Protein AF-A0AAU9JY45-F1 (afdb_monomer_lite)

Radius of gyration: 31.43 Å; chains: 1; bounding box: 82×31×63 Å

Sequence (123 aa):
MKWDLIIKMMWRGLSKFAQNNLRSLWQPQPFTSSLLMPARFFAVSNTDIEKAILEKLNKTDGVVKEKVNAACKFEDIELDSLAQVEVFSTIEKKFKVKLSERESENVKGVADLVKLIASKIKP

pLDDT: mean 70.48, std 12.2, range [45.41, 85.38]

Organism: NCBI:txid1481888

Secondary structure (DSSP, 8-state):
--HHHHHHHHGGGS-TTTSSSSTTS-PPPP---------------HHHHHHHHHHHHTTSTT--GGG--TT-BTTTTT--HHHHHHHHHHHHHHHT----HHHHHT--BHHHHHHHHHHHH--

Foldseek 3Di:
DPVVVVVVVVVVPDDPVVVVPCVVVDDPPPPPVPPPPPDPPPPCDLVNLLVVLLVLLVVQPQFPNVQSDQPDFCVVRVQDPVNLVVSVVVSCVVLVHDDDPVQSVPRGHNNSVSVVSNVRSPD

InterPro domains:
  IPR003231 Acyl carrier protein [PTHR20863] (31-120)
  IPR009081 Phosphopantetheine binding ACP domain [PF00550] (53-117)
  IPR009081 Phosphopantetheine binding ACP domain [PS50075] (44-121)
  IPR036736 ACP-like superfamily [G3DSA:1.10.1200.10] (37-123)
  IPR036736 ACP-like superfamily [SSF47336] (45-121)

Structure (mmCIF, N/CA/C/O backbone):
data_AF-A0AAU9JY45-F1
#
_entry.id   AF-A0AAU9JY45-F1
#
loop_
_atom_site.group_PDB
_atom_site.id
_atom_site.type_symbol
_atom_site.label_atom_id
_atom_site.label_alt_id
_atom_site.label_comp_id
_atom_site.label_asym_id
_atom_site.label_entity_id
_atom_site.label_seq_id
_atom_site.pdbx_PDB_ins_code
_atom_site.Cartn_x
_atom_site.Cartn_y
_atom_site.Cartn_z
_atom_site.occupancy
_atom_site.B_iso_or_equiv
_atom_site.auth_seq_id
_atom_site.auth_comp_id
_atom_site.auth_asym_id
_atom_site.auth_atom_id
_atom_site.pdbx_PDB_model_num
ATOM 1 N N . MET A 1 1 ? -54.158 -9.698 45.378 1.00 55.12 1 MET A N 1
ATOM 2 C CA . MET A 1 1 ? -54.402 -10.381 44.086 1.00 55.12 1 MET A CA 1
ATOM 3 C C . MET A 1 1 ? -55.808 -10.055 43.574 1.00 55.12 1 MET A C 1
ATOM 5 O O . MET A 1 1 ? -56.712 -10.860 43.729 1.00 55.12 1 MET A O 1
ATOM 9 N N . LYS A 1 2 ? -56.034 -8.843 43.043 1.00 58.44 2 LYS A N 1
ATOM 10 C CA . LYS A 1 2 ? -57.378 -8.385 42.610 1.00 58.44 2 LYS A CA 1
ATOM 11 C C . LYS A 1 2 ? -57.473 -8.099 41.102 1.00 58.44 2 LYS A C 1
ATOM 13 O O . LYS A 1 2 ? -58.567 -8.026 40.562 1.00 58.44 2 LYS A O 1
ATOM 18 N N . TRP A 1 3 ? -56.327 -8.017 40.426 1.00 45.41 3 TRP A N 1
ATOM 19 C CA . TRP A 1 3 ? -56.211 -7.763 38.986 1.00 45.41 3 TRP A CA 1
ATOM 20 C C . TRP A 1 3 ? -56.494 -9.005 38.126 1.00 45.41 3 TRP A C 1
ATOM 22 O O . TRP A 1 3 ? -57.086 -8.889 37.058 1.00 45.41 3 TRP A O 1
ATOM 32 N N . ASP A 1 4 ? -56.178 -10.198 38.635 1.00 57.09 4 ASP A N 1
ATOM 33 C CA . ASP A 1 4 ? -56.357 -11.476 37.929 1.00 57.09 4 ASP A CA 1
ATOM 34 C C . ASP A 1 4 ? -57.835 -11.792 37.632 1.00 57.09 4 ASP A C 1
ATOM 36 O O . ASP A 1 4 ? -58.201 -12.251 36.551 1.00 57.09 4 ASP A O 1
ATOM 40 N N . LEU A 1 5 ? -58.719 -11.458 38.577 1.00 57.31 5 LEU A N 1
ATOM 41 C CA . LEU A 1 5 ? -60.165 -11.667 38.463 1.00 57.31 5 LEU A CA 1
ATOM 42 C C . LEU A 1 5 ? -60.827 -10.733 37.444 1.00 57.31 5 LEU A C 1
ATOM 44 O O . LEU A 1 5 ? -61.756 -11.150 36.755 1.00 57.31 5 LEU A O 1
ATOM 48 N N . ILE A 1 6 ? -60.329 -9.501 37.317 1.00 61.09 6 ILE A N 1
ATOM 49 C CA . ILE A 1 6 ? -60.854 -8.505 36.372 1.00 61.09 6 ILE A CA 1
ATOM 50 C C . ILE A 1 6 ? -60.493 -8.912 34.937 1.00 61.09 6 ILE A C 1
ATOM 52 O O . ILE A 1 6 ? -61.351 -8.906 34.053 1.00 61.09 6 ILE A O 1
ATOM 56 N N . ILE A 1 7 ? -59.260 -9.379 34.723 1.00 61.59 7 ILE A N 1
ATOM 57 C CA . ILE A 1 7 ? -58.794 -9.885 33.424 1.00 61.59 7 ILE A CA 1
ATOM 58 C C . ILE A 1 7 ? -59.572 -11.151 33.032 1.00 61.59 7 ILE A C 1
ATOM 60 O O . ILE A 1 7 ? -60.036 -11.280 31.898 1.00 61.59 7 ILE A O 1
ATOM 64 N N . LYS A 1 8 ? -59.802 -12.060 33.987 1.00 58.22 8 LYS A N 1
ATOM 65 C CA . LYS A 1 8 ? -60.553 -13.303 33.760 1.00 58.22 8 LYS A CA 1
ATOM 66 C C . LYS A 1 8 ? -62.042 -13.063 33.470 1.00 58.22 8 LYS A C 1
ATOM 68 O O . LYS A 1 8 ? -62.644 -13.838 32.728 1.00 58.22 8 LYS A O 1
ATOM 73 N N . MET A 1 9 ? -62.630 -11.988 34.009 1.00 61.19 9 MET A N 1
ATOM 74 C CA . MET A 1 9 ? -63.999 -11.558 33.690 1.00 61.19 9 MET A CA 1
ATOM 75 C C . MET A 1 9 ? -64.113 -10.939 32.291 1.00 61.19 9 MET A C 1
ATOM 77 O O . MET A 1 9 ? -65.058 -11.269 31.577 1.00 61.19 9 MET A O 1
ATOM 81 N N . MET A 1 10 ? -63.143 -10.126 31.857 1.00 58.81 10 MET A N 1
ATOM 82 C CA . MET A 1 10 ? -63.148 -9.537 30.506 1.00 58.81 10 MET A CA 1
ATOM 83 C C . MET A 1 10 ? -63.048 -10.591 29.389 1.00 58.81 10 MET A C 1
ATOM 85 O O . MET A 1 10 ? -63.590 -10.399 28.304 1.00 58.81 10 MET A O 1
ATOM 89 N N . TRP A 1 11 ? -62.421 -11.739 29.658 1.00 57.19 11 TRP A N 1
ATOM 90 C CA . TRP A 1 11 ? -62.221 -12.813 28.675 1.00 57.19 11 TRP A CA 1
ATOM 91 C C . TRP A 1 11 ? -63.417 -13.754 28.467 1.00 57.19 11 TRP A C 1
ATOM 93 O O . TRP A 1 11 ? -63.428 -14.521 27.505 1.00 57.19 11 TRP A O 1
ATOM 103 N N . ARG A 1 12 ? -64.444 -13.706 29.326 1.00 59.88 12 ARG A N 1
ATOM 104 C CA . ARG A 1 12 ? -65.625 -14.588 29.222 1.00 59.88 12 ARG A CA 1
ATOM 105 C C . ARG A 1 12 ? -66.656 -14.151 28.170 1.00 59.88 12 ARG A C 1
ATOM 107 O O . ARG A 1 12 ? -67.571 -14.921 27.897 1.00 59.88 12 ARG A O 1
ATOM 114 N N . GLY A 1 13 ? -66.512 -12.956 27.589 1.00 58.44 13 GLY A N 1
ATOM 115 C CA . GLY A 1 13 ? -67.475 -12.375 26.642 1.00 58.44 13 GLY A CA 1
ATOM 116 C C . GLY A 1 13 ? -67.033 -12.312 25.175 1.00 58.44 13 GLY A C 1
ATOM 117 O O . GLY A 1 13 ? -67.826 -11.902 24.333 1.00 58.44 13 GLY A O 1
ATOM 118 N N . LEU A 1 14 ? -65.801 -12.702 24.833 1.00 53.31 14 LEU A N 1
ATOM 119 C CA . LEU A 1 14 ? -65.345 -12.685 23.440 1.00 53.31 14 LEU A CA 1
ATOM 120 C C . LEU A 1 14 ? -65.660 -14.013 22.746 1.00 53.31 14 LEU A C 1
ATOM 122 O O . LEU A 1 14 ? -65.228 -15.081 23.181 1.00 53.31 14 LEU A O 1
ATOM 126 N N . SER A 1 15 ? -66.407 -13.936 21.643 1.00 58.03 15 SER A N 1
ATOM 127 C CA . SER A 1 15 ? -66.666 -15.082 20.771 1.00 58.03 15 SER A CA 1
ATOM 128 C C . SER A 1 15 ? -65.345 -15.681 20.262 1.00 58.03 15 SER A C 1
ATOM 130 O O . SER A 1 15 ? -64.351 -14.973 20.069 1.00 58.03 15 SER A O 1
ATOM 132 N N . LYS A 1 16 ? -65.335 -17.000 20.017 1.00 52.12 16 LYS A N 1
ATOM 133 C CA . LYS A 1 16 ? -64.155 -17.787 19.589 1.00 52.12 16 LYS A CA 1
ATOM 134 C C . LYS A 1 16 ? -63.437 -17.244 18.340 1.00 52.12 16 LYS A C 1
ATOM 136 O O . LYS A 1 16 ? -62.312 -17.646 18.072 1.00 52.12 16 LYS A O 1
ATOM 141 N N . PHE A 1 17 ? -64.056 -16.330 17.594 1.00 50.03 17 PHE A N 1
ATOM 142 C CA . PHE A 1 17 ? -63.467 -15.703 16.413 1.00 50.03 17 PHE A CA 1
ATOM 143 C C . PHE A 1 17 ? -62.506 -14.546 16.752 1.00 50.03 17 PHE A C 1
ATOM 145 O O . PHE A 1 17 ? -61.516 -14.344 16.055 1.00 50.03 17 PHE A O 1
ATOM 152 N N . ALA A 1 18 ? -62.728 -13.825 17.857 1.00 53.41 18 ALA A N 1
ATOM 153 C CA . ALA A 1 18 ? -61.889 -12.685 18.239 1.00 53.41 18 ALA A CA 1
ATOM 154 C C . ALA A 1 18 ? -60.573 -13.089 18.935 1.00 53.41 18 ALA A C 1
ATOM 156 O O . ALA A 1 18 ? -59.631 -12.302 18.988 1.00 53.41 18 ALA A O 1
ATOM 157 N N . GLN A 1 19 ? -60.469 -14.326 19.433 1.00 51.28 19 GLN A N 1
ATOM 158 C CA . GLN A 1 19 ? -59.254 -14.817 20.098 1.00 51.28 19 GLN A CA 1
ATOM 159 C C . GLN A 1 19 ? -58.110 -15.114 19.115 1.00 51.28 19 GLN A C 1
ATOM 161 O O . GLN A 1 19 ? -56.941 -15.003 19.483 1.00 51.28 19 GLN A O 1
ATOM 166 N N . ASN A 1 20 ? -58.423 -15.431 17.855 1.00 53.59 20 ASN A N 1
ATOM 167 C CA . ASN A 1 20 ? -57.405 -15.814 16.874 1.00 53.59 20 ASN A CA 1
ATOM 168 C C . ASN A 1 20 ? -56.633 -14.624 16.287 1.00 53.59 20 ASN A C 1
ATOM 170 O O . ASN A 1 20 ? -55.523 -14.822 15.804 1.00 53.59 20 ASN A O 1
ATOM 174 N N . ASN A 1 21 ? -57.170 -13.399 16.363 1.00 55.72 21 ASN A N 1
ATOM 175 C CA . ASN A 1 21 ? -56.547 -12.217 15.749 1.00 55.72 21 ASN A CA 1
ATOM 176 C C . ASN A 1 21 ? -55.912 -11.232 16.751 1.00 55.72 21 ASN A C 1
ATOM 178 O O . ASN A 1 21 ? -55.345 -10.223 16.354 1.00 55.72 21 ASN A O 1
ATOM 182 N N . LEU A 1 22 ? -55.981 -11.521 18.054 1.00 50.88 22 LEU A N 1
ATOM 183 C CA . LEU A 1 22 ? -55.360 -10.708 19.112 1.00 50.88 22 LEU A CA 1
ATOM 184 C C . LEU A 1 22 ? -54.071 -11.326 19.674 1.00 50.88 22 LEU A C 1
ATOM 186 O O . LEU A 1 22 ? -53.363 -10.683 20.444 1.00 50.88 22 LEU A O 1
ATOM 190 N N . ARG A 1 23 ? -53.717 -12.548 19.252 1.00 53.34 23 ARG A N 1
ATOM 191 C CA . ARG A 1 23 ? -52.448 -13.202 19.617 1.00 53.34 23 ARG A CA 1
ATOM 192 C C . ARG A 1 23 ? -51.248 -12.686 18.808 1.00 53.34 23 ARG A C 1
ATOM 194 O O . ARG A 1 23 ? -50.109 -12.931 19.191 1.00 53.34 23 ARG A O 1
ATOM 201 N N . SER A 1 24 ? -51.493 -11.965 17.714 1.00 54.59 24 SER A N 1
ATOM 202 C CA . SER A 1 24 ? -50.465 -11.323 16.882 1.00 54.59 24 SER A CA 1
ATOM 203 C C . SER A 1 24 ? -50.044 -9.936 17.387 1.00 54.59 24 SER A C 1
ATOM 205 O O . SER A 1 24 ? -49.018 -9.427 16.950 1.00 54.59 24 SER A O 1
ATOM 207 N N . LEU A 1 25 ? -50.791 -9.334 18.322 1.00 57.69 25 LEU A N 1
ATOM 208 C CA . LEU A 1 25 ? -50.562 -7.961 18.804 1.00 57.69 25 LEU A CA 1
ATOM 209 C C . LEU A 1 25 ? -49.719 -7.868 20.087 1.00 57.69 25 LEU A C 1
ATOM 211 O O . LEU A 1 25 ? -49.429 -6.770 20.554 1.00 57.69 25 LEU A O 1
ATOM 215 N N . TRP A 1 26 ? -49.299 -9.002 20.651 1.00 58.09 26 TRP A N 1
ATOM 216 C CA . TRP A 1 26 ? -48.390 -9.057 21.801 1.00 58.09 26 TRP A CA 1
ATOM 217 C C . TRP A 1 26 ? -47.307 -10.107 21.560 1.00 58.09 26 TRP A C 1
ATOM 219 O O . TRP A 1 26 ? -47.140 -11.063 22.314 1.00 58.09 26 TRP A O 1
ATOM 229 N N . GLN A 1 27 ? -46.586 -9.960 20.451 1.00 62.97 27 GLN A N 1
ATOM 230 C CA . GLN A 1 27 ? -45.255 -10.539 20.387 1.00 62.97 27 GLN A CA 1
ATOM 231 C C . GLN A 1 27 ? -44.321 -9.528 21.053 1.00 62.97 27 GLN A C 1
ATOM 233 O O . GLN A 1 27 ? -44.238 -8.399 20.558 1.00 62.97 27 GLN A O 1
ATOM 238 N N . PRO A 1 28 ? -43.633 -9.862 22.167 1.00 55.28 28 PRO A N 1
ATOM 239 C CA . PRO A 1 28 ? -42.438 -9.107 22.493 1.00 55.28 28 PRO A CA 1
ATOM 240 C C . PRO A 1 28 ? -41.571 -9.237 21.249 1.00 55.28 28 PRO A C 1
ATOM 242 O O . PRO A 1 28 ? -41.259 -10.358 20.841 1.00 55.28 28 PRO A O 1
ATOM 245 N N . GLN A 1 29 ? -41.289 -8.115 20.587 1.00 58.91 29 GLN A N 1
ATOM 246 C CA . GLN A 1 29 ? -40.325 -8.111 19.498 1.00 58.91 29 GLN A CA 1
ATOM 247 C C . GLN A 1 29 ? -39.115 -8.855 20.063 1.00 58.91 29 GLN A C 1
ATOM 249 O O . GLN A 1 29 ? -38.590 -8.404 21.093 1.00 58.91 29 GLN A O 1
ATOM 254 N N . PRO A 1 30 ? -38.683 -10.005 19.502 1.00 53.06 30 PRO A N 1
ATOM 255 C CA . PRO A 1 30 ? -37.325 -10.389 19.785 1.00 53.06 30 PRO A CA 1
ATOM 256 C C . PRO A 1 30 ? -36.553 -9.152 19.348 1.00 53.06 30 PRO A C 1
ATOM 258 O O . PRO A 1 30 ? -36.715 -8.673 18.222 1.00 53.06 30 PRO A O 1
ATOM 261 N N . PHE A 1 31 ? -35.762 -8.576 20.245 1.00 60.88 31 PHE A N 1
ATOM 262 C CA . PHE A 1 31 ? -34.612 -7.842 19.775 1.00 60.88 31 PHE A CA 1
ATOM 263 C C . PHE A 1 31 ? -33.788 -8.923 19.050 1.00 60.88 31 PHE A C 1
ATOM 265 O O . PHE A 1 31 ? -32.861 -9.538 19.558 1.00 60.88 31 PHE A O 1
ATOM 272 N N . THR A 1 32 ? -34.183 -9.277 17.831 1.00 52.41 32 THR A N 1
ATOM 273 C CA . THR A 1 32 ? -33.226 -9.736 16.866 1.00 52.41 32 THR A CA 1
ATOM 274 C C . THR A 1 32 ? -32.415 -8.481 16.687 1.00 52.41 32 THR A C 1
ATOM 276 O O . THR A 1 32 ? -32.767 -7.600 15.902 1.00 52.41 32 THR A O 1
ATOM 279 N N . SER A 1 33 ? -31.379 -8.348 17.520 1.00 54.91 33 SER A N 1
ATOM 280 C CA . SER A 1 33 ? -30.158 -7.709 17.105 1.00 54.91 33 SER A CA 1
ATOM 281 C C . SER A 1 33 ? -29.984 -8.200 15.684 1.00 54.91 33 SER A C 1
ATOM 283 O O . SER A 1 33 ? -29.679 -9.374 15.464 1.00 54.91 33 SER A O 1
ATOM 285 N N . SER A 1 34 ? -30.317 -7.339 14.722 1.00 56.12 34 SER A N 1
ATOM 286 C CA . SER A 1 34 ? -29.700 -7.400 13.420 1.00 56.12 34 SER A CA 1
ATOM 287 C C . SER A 1 34 ? -28.236 -7.415 13.790 1.00 56.12 34 SER A C 1
ATOM 289 O O . SER A 1 34 ? -27.698 -6.407 14.255 1.00 56.12 34 SER A O 1
ATOM 291 N N . LEU A 1 35 ? -27.683 -8.628 13.829 1.00 57.31 35 LEU A N 1
ATOM 292 C CA . LEU A 1 35 ? -26.288 -8.871 14.073 1.00 57.31 35 LEU A CA 1
ATOM 293 C C . LEU A 1 35 ? -25.644 -8.132 12.927 1.00 57.31 35 LEU A C 1
ATOM 295 O O . LEU A 1 35 ? -25.636 -8.601 11.791 1.00 57.31 35 LEU A O 1
ATOM 299 N N . LEU A 1 36 ? -25.253 -6.906 13.258 1.00 60.00 36 LEU A N 1
ATOM 300 C CA . LEU A 1 36 ? -24.134 -6.168 12.743 1.00 60.00 36 LEU A CA 1
ATOM 301 C C . LEU A 1 36 ? -23.235 -7.186 12.051 1.00 60.00 36 LEU A C 1
ATOM 303 O O . LEU A 1 36 ? -22.486 -7.906 12.710 1.00 60.00 36 LEU A O 1
ATOM 307 N N . MET A 1 37 ? -23.400 -7.333 10.737 1.00 58.25 37 MET A N 1
ATOM 308 C CA . MET A 1 37 ? -22.423 -8.052 9.941 1.00 58.25 37 MET A CA 1
ATOM 309 C C . MET A 1 37 ? -21.111 -7.344 10.266 1.00 58.25 37 MET A C 1
ATOM 311 O O . MET A 1 37 ? -21.021 -6.140 9.991 1.00 58.25 37 MET A O 1
ATOM 315 N N . PRO A 1 38 ? -20.128 -8.003 10.908 1.00 54.72 38 PRO A N 1
ATOM 316 C CA . PRO A 1 38 ? -18.839 -7.375 11.061 1.00 54.72 38 PRO A CA 1
ATOM 317 C C . PRO A 1 38 ? -18.378 -7.082 9.640 1.00 54.72 38 PRO A C 1
ATOM 319 O O . PRO A 1 38 ? -18.413 -7.958 8.769 1.00 54.72 38 PRO A O 1
ATOM 322 N N . ALA A 1 39 ? -18.076 -5.805 9.400 1.00 58.12 39 ALA A N 1
ATOM 323 C CA . ALA A 1 39 ? -17.495 -5.323 8.165 1.00 58.12 39 ALA A CA 1
ATOM 324 C C . ALA A 1 39 ? -16.491 -6.367 7.697 1.00 58.12 39 ALA A C 1
ATOM 326 O O . ALA A 1 39 ? -15.622 -6.743 8.481 1.00 58.12 39 ALA A O 1
ATOM 327 N N . ARG A 1 40 ? -16.699 -6.882 6.480 1.00 47.31 40 ARG A N 1
ATOM 328 C CA . ARG A 1 40 ? -15.848 -7.875 5.823 1.00 47.31 40 ARG A CA 1
ATOM 329 C C . ARG A 1 40 ? -14.418 -7.684 6.314 1.00 47.31 40 ARG A C 1
ATOM 331 O O . ARG A 1 40 ? -13.772 -6.705 5.937 1.00 47.31 40 ARG A O 1
ATOM 338 N N . PHE A 1 41 ? -13.957 -8.584 7.180 1.00 46.53 41 PHE A N 1
ATOM 339 C CA . PHE A 1 41 ? -12.538 -8.750 7.428 1.00 46.53 41 PHE A CA 1
ATOM 340 C C . PHE A 1 41 ? -12.003 -9.278 6.105 1.00 46.53 41 PHE A C 1
ATOM 342 O O . PHE A 1 41 ? -11.945 -10.482 5.874 1.00 46.53 41 PHE A O 1
ATOM 349 N N . PHE A 1 42 ? -11.757 -8.368 5.163 1.00 50.84 42 PHE A N 1
ATOM 350 C CA . PHE A 1 42 ? -10.991 -8.679 3.983 1.00 50.84 42 PHE A CA 1
ATOM 351 C C . PHE A 1 42 ? -9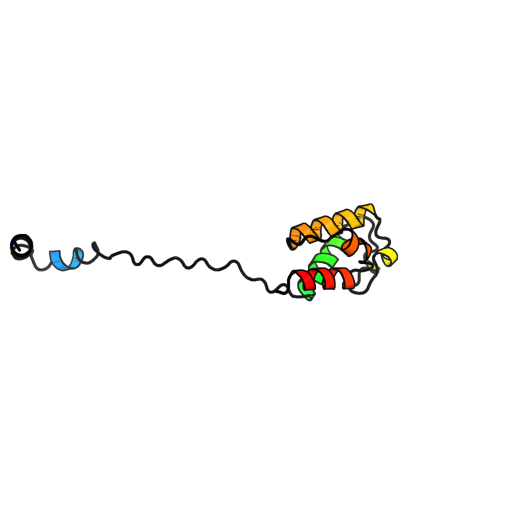.647 -9.118 4.541 1.00 50.84 42 PHE A C 1
ATOM 353 O O . PHE A 1 42 ? -8.879 -8.297 5.039 1.00 50.84 42 PHE A O 1
ATOM 360 N N . ALA A 1 43 ? -9.412 -10.428 4.551 1.00 56.09 43 ALA A N 1
ATOM 361 C CA . ALA A 1 43 ? -8.079 -10.967 4.684 1.00 56.09 43 ALA A CA 1
ATOM 362 C C . ALA A 1 43 ? -7.334 -10.455 3.454 1.00 56.09 43 ALA A C 1
ATOM 364 O O . ALA A 1 43 ? -7.406 -11.052 2.385 1.00 56.09 43 ALA A O 1
ATOM 365 N N . VAL A 1 44 ? -6.746 -9.267 3.582 1.00 67.56 44 VAL A N 1
ATOM 366 C CA . VAL A 1 44 ? -5.962 -8.640 2.531 1.00 67.56 44 VAL A CA 1
ATOM 367 C C . VAL A 1 44 ? -4.816 -9.604 2.245 1.00 67.56 44 VAL A C 1
ATOM 369 O O . VAL A 1 44 ? -3.930 -9.791 3.081 1.00 67.56 44 VAL A O 1
ATOM 372 N N . SER A 1 45 ? -4.869 -10.284 1.101 1.00 74.38 45 SER A N 1
ATOM 373 C CA . SER A 1 45 ? -3.783 -11.154 0.673 1.00 74.38 45 SER A CA 1
ATOM 374 C C . SER A 1 45 ? -2.638 -10.299 0.137 1.00 74.38 45 SER A C 1
ATOM 376 O O . SER A 1 45 ? -2.850 -9.213 -0.405 1.00 74.38 45 SER A O 1
ATOM 378 N N . ASN A 1 46 ? -1.403 -10.796 0.244 1.00 78.25 46 ASN A N 1
ATOM 379 C CA . ASN A 1 46 ? -0.231 -10.104 -0.310 1.00 78.25 46 ASN A CA 1
ATOM 380 C C . ASN A 1 46 ? -0.416 -9.783 -1.803 1.00 78.25 46 ASN A C 1
ATOM 382 O O . ASN A 1 46 ? -0.060 -8.701 -2.254 1.00 78.25 46 ASN A O 1
ATOM 386 N N . THR A 1 47 ? -1.074 -10.684 -2.537 1.00 81.06 47 THR A N 1
ATOM 387 C CA . THR A 1 47 ? -1.409 -10.515 -3.955 1.00 81.06 47 THR A CA 1
ATOM 388 C C . THR A 1 47 ? -2.365 -9.349 -4.218 1.00 81.06 47 THR A C 1
ATOM 390 O O . THR A 1 47 ? -2.265 -8.698 -5.256 1.00 81.06 47 THR A O 1
ATOM 393 N N . ASP A 1 48 ? -3.283 -9.054 -3.297 1.00 82.75 48 ASP A N 1
ATOM 394 C CA . ASP A 1 48 ? -4.203 -7.922 -3.425 1.00 82.75 48 ASP A CA 1
ATOM 395 C C . ASP A 1 48 ? -3.489 -6.596 -3.135 1.00 82.75 48 ASP A C 1
ATOM 397 O O . ASP A 1 48 ? -3.760 -5.590 -3.796 1.00 82.75 48 ASP A O 1
ATOM 401 N N . ILE A 1 49 ? -2.534 -6.601 -2.195 1.00 82.50 49 ILE A N 1
ATOM 402 C CA . ILE A 1 49 ? -1.650 -5.456 -1.926 1.00 82.50 49 ILE A CA 1
ATOM 403 C C . ILE A 1 49 ? -0.784 -5.171 -3.152 1.00 82.50 49 ILE A C 1
ATOM 405 O O . ILE A 1 49 ? -0.737 -4.037 -3.621 1.00 82.50 49 ILE A O 1
ATOM 409 N N . GLU A 1 50 ? -0.156 -6.202 -3.714 1.00 83.31 50 GLU A N 1
ATOM 410 C CA . GLU A 1 50 ? 0.665 -6.102 -4.922 1.00 83.31 50 GLU A CA 1
ATOM 411 C C . GLU A 1 50 ? -0.124 -5.504 -6.084 1.00 83.31 50 GLU A C 1
ATOM 413 O O . GLU A 1 50 ? 0.280 -4.486 -6.641 1.00 83.31 50 GLU A O 1
ATOM 418 N N . LYS A 1 51 ? -1.294 -6.067 -6.410 1.00 84.75 51 LYS A N 1
ATOM 419 C CA . LYS A 1 51 ? -2.157 -5.541 -7.478 1.00 84.75 51 LYS A CA 1
ATOM 420 C C . LYS A 1 51 ? -2.552 -4.092 -7.231 1.00 84.75 51 LYS A C 1
ATOM 422 O O . LYS A 1 51 ? -2.490 -3.275 -8.144 1.00 84.75 51 LYS A O 1
ATOM 427 N N . ALA A 1 52 ? -2.923 -3.756 -5.996 1.00 82.50 52 ALA A N 1
ATOM 428 C CA . ALA A 1 52 ? -3.274 -2.395 -5.624 1.00 82.50 52 ALA A CA 1
ATOM 429 C C . ALA A 1 52 ? -2.124 -1.405 -5.848 1.00 82.50 52 ALA A C 1
ATOM 431 O O . ALA A 1 52 ? -2.392 -0.273 -6.246 1.00 82.50 52 ALA A O 1
ATOM 432 N N . ILE A 1 53 ? -0.882 -1.812 -5.580 1.00 83.25 53 ILE A N 1
ATOM 433 C CA . ILE A 1 53 ? 0.305 -0.978 -5.782 1.00 83.25 53 ILE A CA 1
ATOM 434 C C . ILE A 1 53 ? 0.629 -0.873 -7.272 1.00 83.25 53 ILE A C 1
ATOM 436 O O . ILE A 1 53 ? 0.791 0.236 -7.771 1.00 83.25 53 ILE A O 1
ATOM 440 N N . LEU A 1 54 ? 0.633 -1.987 -8.008 1.00 82.94 54 LEU A N 1
ATOM 441 C CA . LEU A 1 54 ? 0.895 -2.008 -9.453 1.00 82.94 54 LEU A CA 1
ATOM 442 C C . LEU A 1 54 ? -0.121 -1.161 -10.231 1.00 82.94 54 LEU A C 1
ATOM 444 O O . LEU A 1 54 ? 0.251 -0.374 -11.097 1.00 82.94 54 LEU A O 1
ATOM 448 N N . GLU A 1 55 ? -1.408 -1.250 -9.889 1.00 84.56 55 GLU A N 1
ATOM 449 C CA . GLU A 1 55 ? -2.443 -0.389 -10.469 1.00 84.56 55 GLU A CA 1
ATOM 450 C C . GLU A 1 55 ? -2.201 1.097 -10.200 1.00 84.56 55 GLU A C 1
ATOM 452 O O . GLU A 1 55 ? -2.600 1.934 -11.010 1.00 84.56 55 GLU A O 1
ATOM 457 N N . LYS A 1 56 ? -1.607 1.441 -9.053 1.00 82.94 56 LYS A N 1
ATOM 458 C CA . LYS A 1 56 ? -1.298 2.829 -8.705 1.00 82.94 56 LYS A CA 1
ATOM 459 C C . LYS A 1 56 ? -0.074 3.323 -9.452 1.00 82.94 56 LYS A C 1
ATOM 461 O O . LYS A 1 56 ? -0.177 4.359 -10.090 1.00 82.94 56 LYS A O 1
ATOM 466 N N . LEU A 1 57 ? 0.994 2.534 -9.488 1.00 80.56 57 LEU A N 1
ATOM 467 C CA . LEU A 1 57 ? 2.195 2.829 -10.270 1.00 80.56 57 LEU A CA 1
ATOM 468 C C . LEU A 1 57 ? 1.886 3.025 -11.759 1.00 80.56 57 LEU A C 1
ATOM 470 O O . LEU A 1 57 ? 2.424 3.927 -12.382 1.00 80.56 57 LEU A O 1
ATOM 474 N N . ASN A 1 58 ? 0.956 2.246 -12.318 1.00 79.31 58 ASN A N 1
ATOM 475 C CA . ASN A 1 58 ? 0.521 2.405 -13.710 1.00 79.31 58 ASN A CA 1
ATOM 476 C C . ASN A 1 58 ? -0.285 3.687 -13.981 1.00 79.31 58 ASN A C 1
ATOM 478 O O . ASN A 1 58 ? -0.395 4.101 -15.140 1.00 79.31 58 ASN A O 1
ATOM 482 N N . LYS A 1 59 ? -0.898 4.265 -12.942 1.00 80.25 59 LYS A N 1
ATOM 483 C CA . LYS A 1 59 ? -1.672 5.514 -13.007 1.00 80.25 59 LYS A CA 1
ATOM 484 C C . LYS A 1 59 ? -0.824 6.744 -12.708 1.00 80.25 59 LYS A C 1
ATOM 486 O O . LYS A 1 59 ? -1.257 7.837 -13.045 1.00 80.25 59 LYS A O 1
ATOM 491 N N . THR A 1 60 ? 0.323 6.571 -12.062 1.00 76.00 60 THR A N 1
ATOM 492 C CA . THR A 1 60 ? 1.271 7.648 -11.802 1.00 76.00 60 THR A CA 1
ATOM 493 C C . THR A 1 60 ? 1.993 8.003 -13.100 1.00 76.00 60 THR A C 1
ATOM 495 O O . THR A 1 60 ? 2.551 7.136 -13.777 1.00 76.00 60 THR A O 1
ATOM 498 N N . ASP A 1 61 ? 1.954 9.280 -13.468 1.00 63.78 61 ASP A N 1
ATOM 499 C CA . ASP A 1 61 ? 2.675 9.795 -14.627 1.00 63.78 61 ASP A CA 1
ATOM 500 C C . ASP A 1 61 ? 4.185 9.839 -14.333 1.00 63.78 61 ASP A C 1
ATOM 502 O O . ASP A 1 61 ? 4.600 10.185 -13.229 1.00 63.78 61 ASP A O 1
ATOM 506 N N . GLY A 1 62 ? 5.012 9.450 -15.310 1.00 64.62 62 GLY A N 1
ATOM 507 C CA . GLY A 1 62 ? 6.477 9.393 -15.163 1.00 64.62 62 GLY A CA 1
ATOM 508 C C . GLY A 1 62 ? 7.061 8.011 -14.843 1.00 64.62 62 GLY A C 1
ATOM 509 O O . GLY A 1 62 ? 8.263 7.894 -14.657 1.00 64.62 62 GLY A O 1
ATOM 510 N N . VAL A 1 63 ? 6.241 6.956 -14.816 1.00 70.94 63 VAL A N 1
ATOM 511 C CA . VAL A 1 63 ? 6.673 5.579 -14.516 1.00 70.94 63 VAL A CA 1
ATOM 512 C C . VAL A 1 63 ? 6.884 4.774 -15.806 1.00 70.94 63 VAL A C 1
ATOM 514 O O . VAL A 1 63 ? 5.995 4.713 -16.663 1.00 70.94 63 VAL A O 1
ATOM 517 N N . VAL A 1 64 ? 8.025 4.083 -15.937 1.00 69.94 64 VAL A N 1
ATOM 518 C CA . VAL A 1 64 ? 8.287 3.154 -17.056 1.00 69.94 64 VAL A CA 1
ATOM 519 C C . VAL A 1 64 ? 7.458 1.877 -16.885 1.00 69.94 64 VAL A C 1
ATOM 521 O O . VAL A 1 64 ? 7.905 0.896 -16.292 1.00 69.94 64 VAL A O 1
ATOM 524 N N . LYS A 1 65 ? 6.236 1.878 -17.431 1.00 70.19 65 LYS A N 1
ATOM 525 C CA . LYS A 1 65 ? 5.242 0.786 -17.316 1.00 70.19 65 LYS A CA 1
ATOM 526 C C . LYS A 1 65 ? 5.783 -0.589 -17.722 1.00 70.19 65 LYS A C 1
ATOM 528 O O . LYS A 1 65 ? 5.366 -1.600 -17.170 1.00 70.19 65 LYS A O 1
ATOM 533 N N . GLU A 1 66 ? 6.746 -0.626 -18.637 1.00 68.25 66 GLU A N 1
ATOM 534 C CA . GLU A 1 66 ? 7.391 -1.857 -19.115 1.00 68.25 66 GLU A CA 1
ATOM 535 C C . GLU A 1 66 ? 8.291 -2.525 -18.064 1.00 68.25 66 GLU A C 1
ATOM 537 O O . GLU A 1 66 ? 8.517 -3.731 -18.117 1.00 68.25 66 GLU A O 1
ATOM 542 N N . LYS A 1 67 ? 8.778 -1.756 -17.083 1.00 67.88 67 LYS A N 1
ATOM 543 C CA . LYS A 1 67 ? 9.619 -2.237 -15.978 1.00 67.88 67 LYS A CA 1
ATOM 544 C C . LYS A 1 67 ? 8.846 -2.403 -14.670 1.00 67.88 67 LYS A C 1
ATOM 546 O O . LYS A 1 67 ? 9.433 -2.769 -13.656 1.00 67.88 67 LYS A O 1
ATOM 551 N N . VAL A 1 68 ? 7.539 -2.138 -14.655 1.00 72.00 68 VAL A N 1
ATOM 552 C CA . VAL A 1 68 ? 6.714 -2.272 -13.449 1.00 72.00 68 VAL A CA 1
ATOM 553 C C . VAL A 1 68 ? 6.481 -3.758 -13.171 1.00 72.00 68 VAL A C 1
ATOM 555 O O . VAL A 1 68 ? 5.584 -4.386 -13.727 1.00 72.00 68 VAL A O 1
ATOM 558 N N . ASN A 1 69 ? 7.306 -4.326 -12.293 1.00 73.25 69 ASN A N 1
ATOM 559 C CA . ASN A 1 69 ? 7.171 -5.696 -11.811 1.00 73.25 69 ASN A CA 1
ATOM 560 C C . ASN A 1 69 ? 7.166 -5.732 -10.275 1.00 73.25 69 ASN A C 1
ATOM 562 O O . ASN A 1 69 ? 7.698 -4.839 -9.616 1.00 73.25 69 ASN A O 1
ATOM 566 N N . ALA A 1 70 ? 6.606 -6.794 -9.693 1.00 69.12 70 ALA A N 1
ATOM 567 C CA . ALA A 1 70 ? 6.502 -6.974 -8.244 1.00 69.12 70 ALA A CA 1
ATOM 568 C C . ALA A 1 70 ? 7.871 -6.967 -7.532 1.00 69.12 70 ALA A C 1
ATOM 570 O O . ALA A 1 70 ? 7.951 -6.624 -6.356 1.00 69.12 70 ALA A O 1
ATOM 571 N N . ALA A 1 71 ? 8.947 -7.312 -8.246 1.00 71.62 71 ALA A N 1
ATOM 572 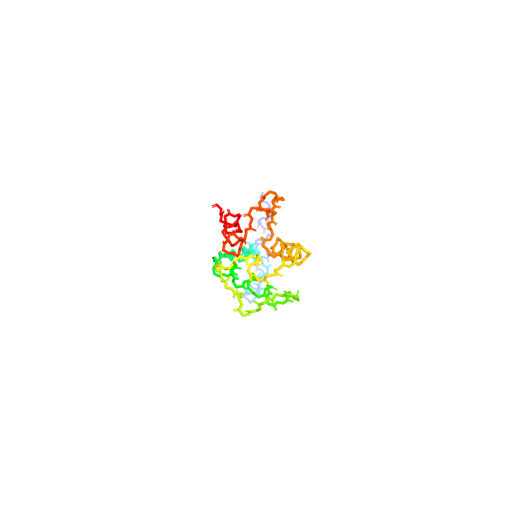C CA . ALA A 1 71 ? 10.316 -7.355 -7.731 1.00 71.62 71 ALA A CA 1
ATOM 573 C C . ALA A 1 71 ? 11.173 -6.122 -8.086 1.00 71.62 71 ALA A C 1
ATOM 575 O O . ALA A 1 71 ? 12.343 -6.080 -7.711 1.00 71.62 71 ALA A O 1
ATOM 576 N N . CYS A 1 72 ? 10.635 -5.141 -8.815 1.00 74.88 72 CYS A N 1
ATOM 577 C CA . CYS A 1 72 ? 11.419 -3.989 -9.259 1.00 74.88 72 CYS A CA 1
ATOM 578 C C . CYS A 1 72 ? 11.592 -2.938 -8.158 1.00 74.88 72 CYS A C 1
ATOM 580 O O . CYS A 1 72 ? 10.730 -2.758 -7.286 1.00 74.88 72 CYS A O 1
ATOM 582 N N . LYS A 1 73 ? 12.732 -2.242 -8.212 1.00 80.31 73 LYS A N 1
ATOM 583 C CA . LYS A 1 73 ? 13.031 -1.110 -7.336 1.00 80.31 73 LYS A CA 1
ATOM 584 C C . LYS A 1 73 ? 12.402 0.166 -7.876 1.00 80.31 73 LYS A C 1
ATOM 586 O O . LYS A 1 73 ? 12.191 0.291 -9.077 1.00 80.31 73 LYS A O 1
ATOM 591 N N . PHE A 1 74 ? 12.141 1.133 -7.003 1.00 77.69 74 PHE A N 1
ATOM 592 C CA . PHE A 1 74 ? 11.624 2.438 -7.430 1.00 77.69 74 PHE A CA 1
ATOM 593 C C . PHE A 1 74 ? 12.636 3.208 -8.285 1.00 77.69 74 PHE A C 1
ATOM 595 O O . PHE A 1 74 ? 12.245 3.880 -9.234 1.00 77.69 74 PHE A O 1
ATOM 602 N N . GLU A 1 75 ? 13.929 3.023 -8.012 1.00 75.25 75 GLU A N 1
ATOM 603 C CA . GLU A 1 75 ? 15.027 3.558 -8.825 1.00 75.25 75 GLU A CA 1
ATOM 604 C C . GLU A 1 75 ? 15.009 3.000 -10.261 1.00 75.25 75 GLU A C 1
ATOM 606 O O . GLU A 1 75 ? 15.201 3.747 -11.215 1.00 75.25 75 GLU A O 1
ATOM 611 N N . ASP A 1 76 ? 14.702 1.708 -10.439 1.00 77.38 76 ASP A N 1
ATOM 612 C CA . ASP A 1 76 ? 14.728 1.041 -11.753 1.00 77.38 76 ASP A CA 1
ATOM 613 C C . ASP A 1 76 ? 13.593 1.494 -12.685 1.00 77.38 76 ASP A C 1
ATOM 615 O O . ASP A 1 76 ? 13.686 1.356 -13.911 1.00 77.38 76 ASP A O 1
ATOM 619 N N . ILE A 1 77 ? 12.506 1.993 -12.092 1.00 76.81 77 ILE A N 1
ATOM 620 C CA . ILE A 1 77 ? 11.313 2.483 -12.788 1.00 76.81 77 ILE A CA 1
ATOM 621 C C . ILE A 1 77 ? 11.350 4.023 -12.909 1.00 76.81 77 ILE A C 1
ATOM 623 O O . ILE A 1 77 ? 10.379 4.627 -13.358 1.00 76.81 77 ILE A O 1
ATOM 627 N N . GLU A 1 78 ? 12.476 4.645 -12.532 1.00 74.75 78 GLU A N 1
ATOM 628 C CA . GLU A 1 78 ? 12.712 6.097 -12.575 1.00 74.75 78 GLU A CA 1
ATOM 629 C C . GLU A 1 78 ? 11.612 6.894 -11.865 1.00 74.75 78 GLU A C 1
ATOM 631 O O . GLU A 1 78 ? 11.172 7.954 -12.305 1.00 74.75 78 GLU A O 1
ATOM 636 N N . LEU A 1 79 ? 11.147 6.353 -10.737 1.00 75.81 79 LEU A N 1
ATOM 637 C CA . LEU A 1 79 ? 10.069 6.945 -9.965 1.00 75.81 79 LEU A CA 1
ATOM 638 C C . LEU A 1 79 ? 10.585 8.210 -9.274 1.00 75.81 79 LEU A C 1
ATOM 640 O O . LEU A 1 79 ? 11.376 8.122 -8.331 1.00 75.81 79 LEU A O 1
ATOM 644 N N . ASP A 1 80 ? 10.132 9.375 -9.736 1.00 80.69 80 ASP A N 1
ATOM 645 C CA . ASP A 1 80 ? 10.538 10.654 -9.157 1.00 80.69 80 ASP A CA 1
ATOM 646 C C . ASP A 1 80 ? 10.167 10.738 -7.667 1.00 80.69 80 ASP A C 1
ATOM 648 O O . A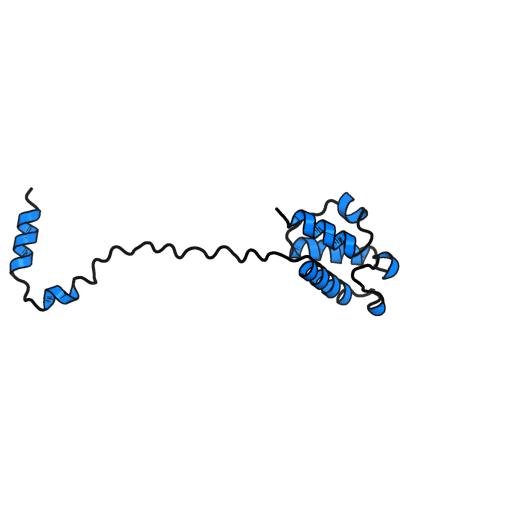SP A 1 80 ? 9.146 10.218 -7.216 1.00 80.69 80 ASP A O 1
ATOM 652 N N . SER A 1 81 ? 11.004 11.427 -6.898 1.00 80.50 81 SER A N 1
ATOM 653 C CA . SER A 1 81 ? 10.841 11.681 -5.464 1.00 80.50 81 SER A CA 1
ATOM 654 C C . SER A 1 81 ? 9.452 12.227 -5.102 1.00 80.50 81 SER A C 1
ATOM 656 O O . SER A 1 81 ? 8.864 11.8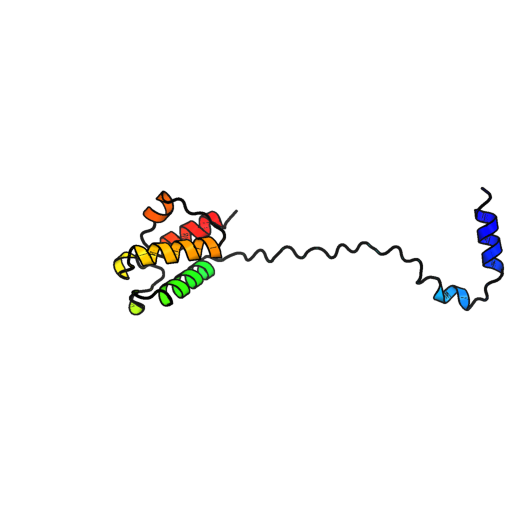20 -4.100 1.00 80.50 81 SER A O 1
ATOM 658 N N . LEU A 1 82 ? 8.878 13.086 -5.950 1.00 82.75 82 LEU A N 1
ATOM 659 C CA . LEU A 1 82 ? 7.543 13.653 -5.753 1.00 82.75 82 LEU A CA 1
ATOM 660 C C . LEU A 1 82 ? 6.434 12.619 -6.007 1.00 82.75 82 LEU A C 1
ATOM 662 O O . LEU A 1 82 ? 5.471 12.524 -5.242 1.00 82.75 82 LEU A O 1
ATOM 666 N N . ALA A 1 83 ? 6.612 11.787 -7.033 1.00 81.06 83 ALA A N 1
ATOM 667 C CA . ALA A 1 83 ? 5.714 10.684 -7.356 1.00 81.06 83 ALA A CA 1
ATOM 668 C C . ALA A 1 83 ? 5.746 9.578 -6.281 1.00 81.06 83 ALA A C 1
ATOM 670 O O . ALA A 1 83 ? 4.707 8.998 -5.958 1.00 81.06 83 ALA A O 1
ATOM 671 N N . GLN A 1 84 ? 6.900 9.329 -5.651 1.00 79.88 84 GLN A N 1
ATOM 672 C CA . GLN A 1 84 ? 7.008 8.408 -4.515 1.00 79.88 84 GLN A CA 1
ATOM 673 C C . GLN A 1 84 ? 6.096 8.847 -3.361 1.00 79.88 84 GLN A C 1
ATOM 675 O O . GLN A 1 84 ? 5.309 8.040 -2.863 1.00 79.88 84 GLN A O 1
ATOM 680 N N . VAL A 1 85 ? 6.128 10.129 -2.977 1.00 83.62 85 VAL A N 1
ATOM 681 C CA . VAL A 1 85 ? 5.291 10.673 -1.888 1.00 83.62 85 VAL A CA 1
ATOM 682 C C . VAL A 1 85 ? 3.795 10.483 -2.164 1.00 83.62 85 VAL A C 1
ATOM 684 O O . VAL A 1 85 ? 3.036 10.118 -1.260 1.00 83.62 85 VAL A O 1
ATOM 687 N N . GLU A 1 86 ? 3.353 10.674 -3.409 1.00 84.06 86 GLU A N 1
ATOM 688 C CA . GLU A 1 86 ? 1.956 10.459 -3.800 1.00 84.06 86 GLU A CA 1
ATOM 689 C C . GLU A 1 86 ? 1.542 8.984 -3.681 1.00 84.06 86 GLU A C 1
ATOM 691 O O . GLU A 1 86 ? 0.468 8.667 -3.145 1.00 84.06 86 GLU A O 1
ATOM 696 N N . VAL A 1 87 ? 2.405 8.075 -4.141 1.00 82.38 87 VAL A N 1
ATOM 697 C CA . VAL A 1 87 ? 2.188 6.627 -4.056 1.00 82.38 87 VAL A CA 1
ATOM 698 C C . VAL A 1 87 ? 2.093 6.194 -2.592 1.00 82.38 87 VAL A C 1
ATOM 700 O O . VAL A 1 87 ? 1.102 5.556 -2.219 1.00 82.38 87 VAL A O 1
ATOM 703 N N . PHE A 1 88 ? 3.042 6.604 -1.743 1.00 82.31 88 PHE A N 1
ATOM 704 C CA . PHE A 1 88 ? 3.021 6.312 -0.306 1.00 82.31 88 PHE A CA 1
ATOM 705 C C . PHE A 1 88 ? 1.747 6.845 0.359 1.00 82.31 88 PHE A C 1
ATOM 707 O O . PHE A 1 88 ? 1.009 6.069 0.969 1.00 82.31 88 PHE A O 1
ATOM 714 N N . SER A 1 89 ? 1.412 8.126 0.161 1.00 83.19 89 SER A N 1
ATOM 715 C CA . SER A 1 89 ? 0.218 8.736 0.767 1.00 83.19 89 SER A CA 1
ATOM 716 C C . SER A 1 89 ? -1.076 8.033 0.343 1.00 83.19 89 SER A C 1
ATOM 718 O O . SER A 1 89 ? -2.001 7.841 1.139 1.00 83.19 89 SER A O 1
ATOM 720 N N . THR A 1 90 ? -1.162 7.615 -0.921 1.00 85.38 90 THR A N 1
ATOM 721 C CA . THR A 1 90 ? -2.334 6.908 -1.445 1.00 85.38 90 THR A CA 1
ATOM 722 C C . THR A 1 90 ? -2.469 5.510 -0.846 1.00 85.38 90 THR A C 1
ATOM 724 O O . THR A 1 90 ? -3.579 5.079 -0.523 1.00 85.38 90 THR A O 1
ATOM 727 N N . ILE A 1 91 ? -1.355 4.798 -0.689 1.00 83.50 91 ILE A N 1
ATOM 728 C CA . ILE A 1 91 ? -1.309 3.450 -0.117 1.00 83.50 91 ILE A CA 1
ATOM 729 C C . ILE A 1 91 ? -1.658 3.478 1.373 1.00 83.50 91 ILE A C 1
ATOM 731 O O . ILE A 1 91 ? -2.509 2.700 1.807 1.00 83.50 91 ILE A O 1
ATOM 735 N N . GLU A 1 92 ? -1.086 4.410 2.137 1.00 84.81 92 GLU A N 1
ATOM 736 C CA . GLU A 1 92 ? -1.413 4.619 3.551 1.00 84.81 92 GLU A CA 1
ATOM 737 C C . GLU A 1 92 ? -2.912 4.854 3.753 1.00 84.81 92 GLU A C 1
ATOM 739 O O . GLU A 1 92 ? -3.551 4.187 4.570 1.00 84.81 92 GLU A O 1
ATOM 744 N N . LYS A 1 93 ? -3.510 5.737 2.940 1.00 85.06 93 LYS A N 1
ATOM 745 C CA . LYS A 1 93 ? -4.957 5.996 2.962 1.00 85.06 93 LYS A CA 1
ATOM 746 C C . LYS A 1 93 ? -5.776 4.759 2.587 1.00 85.06 93 LYS A C 1
ATOM 748 O O . LYS A 1 93 ? -6.805 4.508 3.213 1.00 85.06 93 LYS A O 1
ATOM 753 N N . LYS A 1 94 ? -5.342 3.983 1.584 1.00 83.38 94 LYS A N 1
ATOM 754 C CA . LYS A 1 94 ? -6.075 2.805 1.083 1.00 83.38 94 LYS A CA 1
ATOM 755 C C . LYS A 1 94 ? -6.115 1.671 2.108 1.00 83.38 94 LYS A C 1
ATOM 757 O O . LYS A 1 94 ? -7.166 1.064 2.293 1.00 83.38 94 LYS A O 1
ATOM 762 N N . PHE A 1 95 ? -4.998 1.410 2.780 1.00 82.62 95 PHE A N 1
ATOM 763 C CA . PHE A 1 95 ? -4.877 0.329 3.762 1.00 82.62 95 PHE A CA 1
ATOM 764 C C . PHE A 1 95 ? -5.053 0.798 5.215 1.00 82.62 95 PHE A C 1
ATOM 766 O O . PHE A 1 95 ? -5.011 -0.021 6.128 1.00 82.62 95 PHE A O 1
ATOM 773 N N . LYS A 1 96 ? -5.296 2.100 5.435 1.00 82.75 96 LYS A N 1
ATOM 774 C CA . LYS A 1 96 ? -5.414 2.743 6.756 1.00 82.75 96 LYS A CA 1
ATOM 775 C C . LYS A 1 96 ? -4.221 2.449 7.673 1.00 82.75 96 LYS A C 1
ATOM 777 O O . LYS A 1 96 ? -4.381 2.265 8.878 1.00 82.75 96 LYS A O 1
ATOM 782 N N . VAL A 1 97 ? -3.027 2.430 7.090 1.00 82.38 97 VAL A N 1
ATOM 783 C CA . VAL A 1 97 ? -1.753 2.221 7.787 1.00 82.38 97 VAL A CA 1
ATOM 784 C C . VAL A 1 97 ? -1.010 3.541 7.912 1.00 82.38 97 VAL A C 1
ATOM 786 O O . VAL A 1 97 ? -1.182 4.426 7.080 1.00 82.38 97 VAL A O 1
ATOM 789 N N . LYS A 1 98 ? -0.167 3.658 8.939 1.00 80.75 98 LYS A N 1
ATOM 790 C CA . LYS A 1 98 ? 0.807 4.746 9.067 1.00 80.75 98 LYS A CA 1
ATOM 791 C C . LYS A 1 98 ? 2.202 4.165 8.908 1.00 80.75 98 LYS A C 1
ATOM 793 O O . LYS A 1 98 ? 2.571 3.298 9.705 1.00 80.75 98 LYS A O 1
ATOM 798 N N . LEU A 1 99 ? 2.944 4.628 7.909 1.00 80.38 99 LEU A N 1
ATOM 799 C CA . LEU A 1 99 ? 4.359 4.324 7.759 1.00 80.38 99 LEU A CA 1
ATOM 800 C C . LEU A 1 99 ? 5.153 5.452 8.416 1.00 80.38 99 LEU A C 1
ATOM 802 O O . LEU A 1 99 ? 4.845 6.634 8.269 1.00 80.38 99 LEU A O 1
ATOM 806 N N . SER A 1 100 ? 6.156 5.093 9.213 1.00 81.50 100 SER A N 1
ATOM 807 C CA . SER A 1 100 ? 7.111 6.097 9.687 1.00 81.50 100 SER A CA 1
ATOM 808 C C . SER A 1 100 ? 8.011 6.518 8.528 1.00 81.50 100 SER A C 1
ATOM 810 O O . SER A 1 100 ? 8.323 5.706 7.664 1.00 81.50 100 SER A O 1
ATOM 812 N N . GLU A 1 101 ? 8.501 7.753 8.547 1.00 76.75 101 GLU A N 1
ATOM 813 C CA . GLU A 1 101 ? 9.446 8.273 7.551 1.00 76.75 101 GLU A CA 1
ATOM 814 C C . GLU A 1 101 ? 10.669 7.354 7.387 1.00 76.75 101 GLU A C 1
ATOM 816 O O . GLU A 1 101 ? 11.070 7.042 6.271 1.00 76.75 101 GLU A O 1
ATOM 821 N N . ARG A 1 102 ? 11.153 6.772 8.495 1.00 79.00 102 ARG A N 1
ATOM 822 C CA . ARG A 1 102 ? 12.224 5.760 8.492 1.00 79.00 102 ARG A CA 1
ATOM 823 C C . ARG A 1 102 ? 11.835 4.472 7.770 1.00 79.00 102 ARG A C 1
ATOM 825 O O . ARG A 1 102 ? 12.688 3.826 7.176 1.00 79.00 102 ARG A O 1
ATOM 832 N N . GLU A 1 103 ? 10.580 4.044 7.884 1.00 78.50 103 GLU A N 1
ATOM 833 C CA . GLU A 1 103 ? 10.099 2.836 7.207 1.00 78.50 103 GLU A CA 1
ATOM 834 C C . GLU A 1 103 ? 10.019 3.094 5.704 1.00 78.50 103 GLU A C 1
ATOM 836 O O . GLU A 1 103 ? 10.538 2.283 4.946 1.00 78.50 103 GLU A O 1
ATOM 841 N N . SER A 1 104 ? 9.471 4.246 5.299 1.00 74.00 104 SER A N 1
ATOM 842 C CA . SER A 1 104 ? 9.372 4.683 3.901 1.00 74.00 104 SER A CA 1
ATOM 843 C C . SER A 1 104 ? 10.738 4.850 3.230 1.00 74.00 104 SER A C 1
ATOM 845 O O . SER A 1 104 ? 10.910 4.418 2.096 1.00 74.00 104 SER A O 1
ATOM 847 N N . GLU A 1 105 ? 11.731 5.391 3.939 1.00 73.81 105 GLU A N 1
ATOM 848 C CA . GLU A 1 105 ? 13.101 5.587 3.436 1.00 73.81 105 GLU A CA 1
ATOM 849 C C . GLU A 1 105 ? 13.867 4.262 3.252 1.00 73.81 105 GLU A C 1
ATOM 851 O O . GLU A 1 105 ? 14.754 4.143 2.407 1.00 73.81 105 GLU A O 1
ATOM 856 N N . ASN A 1 106 ? 13.494 3.222 4.006 1.00 76.88 106 ASN A N 1
ATOM 857 C CA . ASN A 1 106 ? 14.047 1.878 3.832 1.00 76.88 106 ASN A CA 1
ATOM 858 C C . ASN A 1 106 ? 13.389 1.101 2.679 1.00 76.88 106 ASN A C 1
ATOM 860 O O . ASN A 1 106 ? 13.911 0.055 2.280 1.00 76.88 106 ASN A O 1
ATOM 864 N N . VAL A 1 107 ? 12.271 1.582 2.122 1.00 79.06 107 VAL A N 1
ATOM 865 C CA . VAL A 1 107 ? 11.599 0.910 1.006 1.00 79.06 107 VAL A CA 1
ATOM 866 C C . VAL A 1 107 ? 12.277 1.258 -0.308 1.00 79.06 107 VAL A C 1
ATOM 868 O O . VAL A 1 107 ? 12.074 2.327 -0.874 1.00 79.06 107 VAL A O 1
ATOM 871 N N . LYS A 1 108 ? 13.032 0.303 -0.851 1.00 80.00 108 LYS A N 1
ATOM 872 C CA . LYS A 1 108 ? 13.712 0.472 -2.143 1.00 80.00 108 LYS A CA 1
ATOM 873 C C . LYS A 1 108 ? 12.914 -0.067 -3.324 1.00 80.00 108 LYS A C 1
ATOM 875 O O . LYS A 1 108 ? 13.255 0.220 -4.469 1.00 80.00 108 LYS A O 1
ATOM 880 N N . GLY A 1 109 ? 11.858 -0.842 -3.081 1.00 82.31 109 GLY A N 1
ATOM 881 C CA . GLY A 1 109 ? 11.062 -1.438 -4.147 1.00 82.31 109 GLY A CA 1
ATOM 882 C C . GLY A 1 109 ? 9.675 -1.903 -3.732 1.00 82.31 109 GLY A C 1
ATOM 883 O O . GLY A 1 109 ? 9.298 -1.892 -2.559 1.00 82.31 109 GLY A O 1
ATOM 884 N N . VAL A 1 110 ? 8.918 -2.351 -4.734 1.00 81.56 110 VAL A N 1
ATOM 885 C CA . VAL A 1 110 ? 7.509 -2.745 -4.589 1.00 81.56 110 VAL A CA 1
ATOM 886 C C . VAL A 1 110 ? 7.354 -3.925 -3.628 1.00 81.56 110 VAL A C 1
ATOM 888 O O . VAL A 1 110 ? 6.486 -3.895 -2.758 1.00 81.56 110 VAL A O 1
ATOM 891 N N . ALA A 1 111 ? 8.225 -4.933 -3.7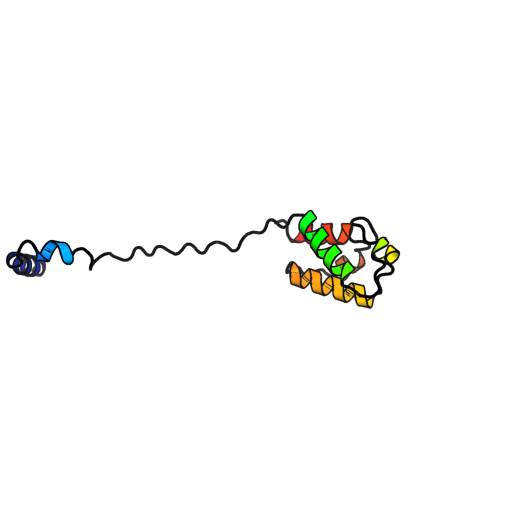26 1.00 81.38 111 ALA A N 1
ATOM 892 C CA . ALA A 1 111 ? 8.203 -6.103 -2.847 1.00 81.38 111 ALA A CA 1
ATOM 893 C C . ALA A 1 111 ? 8.373 -5.738 -1.363 1.00 81.38 111 ALA A C 1
ATOM 895 O O . ALA A 1 111 ? 7.711 -6.319 -0.501 1.00 81.38 111 ALA A O 1
ATOM 896 N N . ASP A 1 112 ? 9.245 -4.777 -1.055 1.00 83.88 112 ASP A N 1
ATOM 897 C CA . ASP A 1 112 ? 9.481 -4.337 0.322 1.00 83.88 112 ASP A CA 1
ATOM 898 C C . ASP A 1 112 ? 8.286 -3.540 0.845 1.00 83.88 112 ASP A C 1
ATOM 900 O O . ASP A 1 112 ? 7.858 -3.743 1.982 1.00 83.88 112 ASP A O 1
ATOM 904 N N . LEU A 1 113 ? 7.670 -2.725 -0.016 1.00 82.56 113 LEU A N 1
ATOM 905 C CA . LEU A 1 113 ? 6.455 -1.989 0.317 1.00 82.56 113 LEU A CA 1
ATOM 906 C C . LEU A 1 113 ? 5.302 -2.937 0.660 1.00 82.56 113 LEU A C 1
ATOM 908 O O . LEU A 1 113 ? 4.631 -2.767 1.678 1.00 82.56 113 LEU A O 1
ATOM 912 N N . VAL A 1 114 ? 5.107 -3.977 -0.155 1.00 83.81 114 VAL A N 1
ATOM 913 C CA . VAL A 1 114 ? 4.098 -5.023 0.074 1.00 83.81 114 VAL A CA 1
ATOM 914 C C . VAL A 1 114 ? 4.343 -5.716 1.407 1.00 83.81 114 VAL A C 1
ATOM 916 O O . VAL A 1 114 ? 3.407 -5.876 2.190 1.00 83.81 114 VAL A O 1
ATOM 919 N N . LYS A 1 115 ? 5.591 -6.112 1.690 1.00 84.69 115 LYS A N 1
ATOM 920 C CA . LYS A 1 115 ? 5.954 -6.776 2.950 1.00 84.69 115 LYS A CA 1
ATOM 921 C C . LYS A 1 115 ? 5.689 -5.884 4.156 1.00 84.69 115 LYS A C 1
ATOM 923 O O . LYS A 1 115 ? 5.136 -6.371 5.141 1.00 84.69 115 LYS A O 1
ATOM 928 N N . LEU A 1 116 ? 6.043 -4.600 4.091 1.00 83.81 116 LEU A N 1
ATOM 929 C CA . LEU A 1 116 ? 5.764 -3.655 5.172 1.00 83.81 116 LEU A CA 1
ATOM 930 C C . LEU A 1 116 ? 4.265 -3.531 5.440 1.00 83.81 116 LEU A C 1
ATOM 932 O O . LEU A 1 116 ? 3.834 -3.676 6.580 1.00 83.81 116 LEU A O 1
ATOM 936 N N . ILE A 1 117 ? 3.460 -3.337 4.396 1.00 82.69 117 ILE A N 1
ATOM 937 C CA . ILE A 1 117 ? 2.004 -3.216 4.528 1.00 82.69 117 ILE A CA 1
ATOM 938 C C . ILE A 1 117 ? 1.407 -4.517 5.073 1.00 82.69 117 ILE A C 1
ATOM 940 O O . ILE A 1 117 ? 0.634 -4.489 6.027 1.00 82.69 117 ILE A O 1
ATOM 944 N N . ALA A 1 118 ? 1.811 -5.668 4.533 1.00 82.50 118 ALA A N 1
ATOM 945 C CA . ALA A 1 118 ? 1.364 -6.975 5.004 1.00 82.50 118 ALA A CA 1
ATOM 946 C C . ALA A 1 118 ? 1.700 -7.208 6.487 1.00 82.50 118 ALA A C 1
ATOM 948 O O . ALA A 1 118 ? 0.895 -7.793 7.210 1.00 82.50 118 ALA A O 1
ATOM 949 N N . SER A 1 119 ? 2.855 -6.716 6.948 1.00 83.12 119 SER A N 1
ATOM 950 C CA . SER A 1 119 ? 3.302 -6.839 8.344 1.00 83.12 119 SER A CA 1
ATOM 951 C C . SER A 1 119 ? 2.509 -5.952 9.303 1.00 83.12 119 SER A C 1
ATOM 953 O O . SER A 1 119 ? 2.448 -6.242 10.490 1.00 83.12 119 SER A O 1
ATOM 955 N N . LYS A 1 120 ? 1.904 -4.869 8.805 1.00 79.81 120 LYS A N 1
ATOM 956 C CA . LYS A 1 120 ? 1.049 -3.971 9.594 1.00 79.81 120 LYS A CA 1
ATOM 957 C C . LYS A 1 120 ? -0.430 -4.374 9.565 1.00 79.81 120 LYS A C 1
ATOM 959 O O . LYS A 1 120 ? -1.177 -3.966 10.447 1.00 79.81 120 LYS A O 1
ATOM 964 N N . ILE A 1 121 ? -0.862 -5.114 8.539 1.00 75.19 121 ILE A N 1
ATOM 965 C CA . ILE A 1 121 ? -2.248 -5.591 8.393 1.00 75.19 121 ILE A CA 1
ATOM 966 C C . ILE A 1 121 ? -2.461 -6.940 9.091 1.00 75.19 121 ILE A C 1
ATOM 968 O O . ILE A 1 121 ? -3.557 -7.188 9.598 1.00 75.19 121 ILE A O 1
ATOM 972 N N . LYS A 1 122 ? -1.455 -7.827 9.112 1.00 64.19 122 LYS A N 1
ATOM 973 C CA . LYS A 1 122 ? -1.558 -9.081 9.869 1.00 64.19 122 LYS A CA 1
ATOM 974 C C . LYS A 1 122 ? -1.557 -8.783 11.379 1.00 64.19 122 LYS A C 1
ATOM 976 O O . LYS A 1 122 ? -0.662 -8.063 11.818 1.00 64.19 122 LYS A O 1
ATOM 981 N N . PRO A 1 123 ? -2.547 -9.295 12.135 1.00 49.31 123 PRO A N 1
ATOM 982 C CA . PRO A 1 123 ? -2.605 -9.147 13.588 1.00 49.31 123 PRO A CA 1
ATOM 983 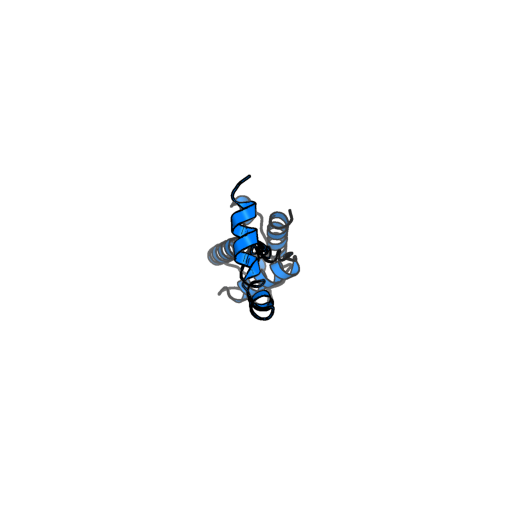C C . PRO A 1 123 ? -1.507 -9.944 14.298 1.00 49.31 123 PRO A C 1
ATOM 985 O O . PRO A 1 123 ? -1.049 -10.965 13.728 1.00 49.31 123 PRO A O 1
#